Protein AF-A0A81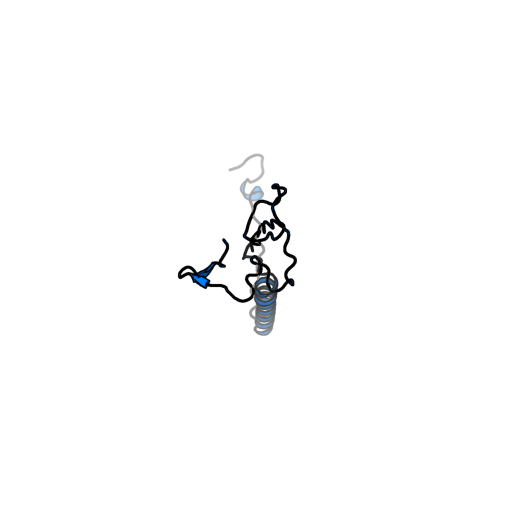3F9Z5-F1 (afdb_monomer)

Foldseek 3Di:
DDDPPDDPCVVPDDDDDDDDDDPDPVVVVVVVVVVVVVVCCCCVPCCPPVVVVPPPPPPPPPDDDDDDFAWDPPDDPVDPVIHGDDDDPCPDQPPPPDAFDADPVRDTDGPPD

Radius of gyration: 37.02 Å; Cα contacts (8 Å, |Δi|>4): 54; chains: 1; bounding box: 65×52×87 Å

Organism: Polarella glacialis (NCBI:txid89957)

Structure (mmCIF, N/CA/C/O backbone):
data_AF-A0A813F9Z5-F1
#
_entry.id   AF-A0A813F9Z5-F1
#
loop_
_atom_site.group_PDB
_atom_site.id
_atom_site.type_symbol
_atom_site.label_atom_id
_atom_site.label_alt_id
_atom_site.label_comp_id
_atom_site.label_asym_id
_atom_site.label_entity_id
_atom_site.label_seq_id
_atom_site.pdbx_PDB_ins_code
_atom_site.Cartn_x
_atom_site.Cartn_y
_atom_site.Cartn_z
_atom_site.occupancy
_atom_site.B_iso_or_equiv
_atom_site.auth_seq_id
_atom_site.auth_comp_id
_atom_site.auth_asym_id
_atom_site.auth_atom_id
_atom_site.pdbx_PDB_model_num
ATOM 1 N N . GLY A 1 1 ? 9.373 28.276 -36.534 1.00 52.41 1 GLY A N 1
ATOM 2 C CA . GLY A 1 1 ? 9.303 29.755 -36.525 1.00 52.41 1 GLY A CA 1
ATOM 3 C C . GLY A 1 1 ? 10.374 30.245 -35.582 1.00 52.41 1 GLY A C 1
ATOM 4 O O . GLY A 1 1 ? 10.398 29.759 -34.465 1.00 52.41 1 GLY A O 1
ATOM 5 N N . TYR A 1 2 ? 11.284 31.111 -36.029 1.00 51.91 2 TYR A N 1
ATOM 6 C CA . TYR A 1 2 ? 12.481 31.467 -35.258 1.00 51.91 2 TYR A CA 1
ATOM 7 C C . TYR A 1 2 ? 12.218 32.637 -34.306 1.00 51.91 2 TYR A C 1
ATOM 9 O O . TYR A 1 2 ? 11.843 33.723 -34.744 1.00 51.91 2 TYR A O 1
ATOM 17 N N . LEU A 1 3 ? 12.453 32.423 -33.013 1.00 58.09 3 LEU A N 1
ATOM 18 C CA . LEU A 1 3 ? 12.570 33.474 -32.006 1.00 58.09 3 LEU A CA 1
ATOM 19 C C . LEU A 1 3 ? 13.984 33.379 -31.424 1.00 58.09 3 LEU A C 1
ATOM 21 O O . LEU A 1 3 ? 14.346 32.356 -30.860 1.00 58.09 3 LEU A O 1
ATOM 25 N N . CYS A 1 4 ? 14.773 34.446 -31.568 1.00 64.06 4 CYS A N 1
ATOM 26 C CA . CYS A 1 4 ? 16.084 34.601 -30.922 1.00 64.06 4 CYS A CA 1
ATOM 27 C C . CYS A 1 4 ? 17.124 33.507 -31.237 1.00 64.06 4 CYS A C 1
ATOM 29 O O . CYS A 1 4 ? 17.716 32.950 -30.318 1.00 64.06 4 CYS A O 1
ATOM 31 N N . GLU A 1 5 ? 17.367 33.228 -32.524 1.00 65.75 5 GLU A N 1
ATOM 32 C CA . GLU A 1 5 ? 18.481 32.377 -33.007 1.00 65.75 5 GLU A CA 1
ATOM 33 C C . GLU A 1 5 ? 18.494 30.925 -32.479 1.00 65.75 5 GLU A C 1
ATOM 35 O O . GLU A 1 5 ? 19.411 30.161 -32.768 1.00 65.75 5 GLU A O 1
ATOM 40 N N . TYR A 1 6 ? 17.443 30.515 -31.766 1.00 67.81 6 TYR A N 1
ATOM 41 C CA . TYR A 1 6 ? 17.226 29.156 -31.290 1.00 67.81 6 TYR A CA 1
ATOM 42 C C . TYR A 1 6 ? 15.904 28.627 -31.842 1.00 67.81 6 TYR A C 1
ATOM 44 O O . TYR A 1 6 ? 14.891 29.333 -31.878 1.00 67.81 6 TYR A O 1
ATOM 52 N N . ASP A 1 7 ? 15.921 27.386 -32.315 1.00 77.50 7 ASP A N 1
ATOM 53 C CA . ASP A 1 7 ? 14.732 26.738 -32.850 1.00 77.50 7 ASP A CA 1
ATOM 54 C C . ASP A 1 7 ? 13.766 26.424 -31.700 1.00 77.50 7 ASP A C 1
ATOM 56 O O . ASP A 1 7 ? 14.124 25.749 -30.734 1.00 77.50 7 ASP A O 1
ATOM 60 N N . VAL A 1 8 ? 12.528 26.919 -31.786 1.00 76.81 8 VAL A N 1
ATOM 61 C CA . VAL A 1 8 ? 11.486 26.626 -30.784 1.00 76.81 8 VAL A CA 1
ATOM 62 C C . VAL A 1 8 ? 11.210 25.123 -30.692 1.00 76.81 8 VAL A C 1
ATOM 64 O O . VAL A 1 8 ? 10.871 24.625 -29.622 1.00 76.81 8 VAL A O 1
ATOM 67 N N . ASP A 1 9 ? 11.419 24.398 -31.789 1.00 74.00 9 ASP A N 1
ATOM 68 C CA . ASP A 1 9 ? 11.291 22.945 -31.858 1.00 74.00 9 ASP A CA 1
ATOM 69 C C . ASP A 1 9 ? 12.358 22.205 -31.025 1.00 74.00 9 ASP A C 1
ATOM 71 O O . ASP A 1 9 ? 12.083 21.113 -30.530 1.00 74.00 9 ASP A O 1
ATOM 75 N N . ASP A 1 10 ? 13.533 22.804 -30.787 1.00 78.94 10 ASP A N 1
ATOM 76 C CA . ASP A 1 10 ? 14.572 22.230 -29.916 1.00 78.94 10 ASP A CA 1
ATOM 77 C C . ASP A 1 10 ? 14.220 22.408 -28.429 1.00 78.94 10 ASP A C 1
ATOM 79 O O . ASP A 1 10 ? 14.339 21.475 -27.634 1.00 78.94 10 ASP A O 1
ATOM 83 N N . LEU A 1 11 ? 13.658 23.566 -28.056 1.00 77.25 11 LEU A N 1
ATOM 84 C CA . LEU A 1 11 ? 13.216 23.830 -26.679 1.00 77.25 11 LEU A CA 1
ATOM 85 C C . LEU A 1 11 ? 12.053 22.920 -26.248 1.00 77.25 11 LEU A C 1
ATOM 87 O O . LEU A 1 11 ? 11.957 22.543 -25.079 1.00 77.25 11 LEU A O 1
ATOM 91 N N . PHE A 1 12 ? 11.167 22.563 -27.180 1.00 80.81 12 PHE A N 1
ATOM 92 C CA . PHE A 1 12 ? 10.040 21.660 -26.928 1.00 80.81 12 PHE A CA 1
ATOM 93 C C . PHE A 1 12 ? 10.351 20.184 -27.235 1.00 80.81 12 PHE A C 1
ATOM 95 O O . PHE A 1 12 ? 9.446 19.345 -27.185 1.00 80.81 12 PHE A O 1
ATOM 102 N N . ALA A 1 13 ? 11.610 19.829 -27.511 1.00 86.00 13 ALA A N 1
ATOM 103 C CA . ALA A 1 13 ? 11.988 18.454 -27.808 1.00 86.00 13 ALA A CA 1
ATOM 104 C C . ALA A 1 13 ? 11.848 17.545 -26.571 1.00 86.00 13 ALA A C 1
ATOM 106 O O . ALA A 1 13 ? 12.585 17.643 -25.587 1.00 86.00 13 ALA A O 1
ATOM 107 N N . TYR A 1 14 ? 10.905 16.600 -26.629 1.00 87.62 14 TYR A N 1
ATOM 108 C CA . TYR A 1 14 ? 10.738 15.576 -25.600 1.00 87.62 14 TYR A CA 1
ATOM 109 C C . TYR A 1 14 ? 11.602 14.347 -25.907 1.00 87.62 14 TYR A C 1
ATOM 111 O O . TYR A 1 14 ? 11.315 13.570 -26.820 1.00 87.62 14 TYR A O 1
ATOM 119 N N . ASN A 1 15 ? 12.643 14.131 -25.102 1.00 85.00 15 ASN A N 1
ATOM 120 C CA . ASN A 1 15 ? 13.466 12.926 -25.179 1.00 85.00 15 ASN A CA 1
ATOM 121 C C . ASN A 1 15 ? 12.747 11.738 -24.524 1.00 85.00 15 ASN A C 1
ATOM 123 O O . ASN A 1 15 ? 12.775 11.564 -23.305 1.00 85.00 15 ASN A O 1
ATOM 127 N N . ALA A 1 16 ? 12.112 10.899 -25.344 1.00 88.81 16 ALA A N 1
ATOM 128 C CA . ALA A 1 16 ? 11.505 9.656 -24.885 1.00 88.81 16 ALA A CA 1
ATOM 129 C C . ALA A 1 16 ? 12.570 8.551 -24.734 1.00 88.81 16 ALA A C 1
ATOM 131 O O . ALA A 1 16 ? 13.365 8.329 -25.654 1.00 88.81 16 ALA A O 1
ATOM 132 N N . PRO A 1 17 ? 12.589 7.805 -23.615 1.00 90.50 17 PRO A N 1
ATOM 133 C CA . PRO A 1 17 ? 13.524 6.704 -23.447 1.00 90.50 17 PRO A CA 1
ATOM 134 C C . PRO A 1 17 ? 13.244 5.610 -24.483 1.00 90.50 17 PRO A C 1
ATOM 136 O O . PRO A 1 17 ? 12.139 5.067 -24.570 1.00 90.50 17 PRO A O 1
ATOM 139 N N . LYS A 1 18 ? 14.267 5.250 -25.263 1.00 89.00 18 LYS A N 1
ATOM 140 C CA . LYS A 1 18 ? 14.187 4.137 -26.212 1.00 89.00 18 LYS A CA 1
ATOM 141 C C . LYS A 1 18 ? 14.109 2.821 -25.438 1.00 89.00 18 LYS A C 1
ATOM 143 O O . LYS A 1 18 ? 15.092 2.382 -24.847 1.00 89.00 18 LYS A O 1
ATOM 148 N N . THR A 1 19 ? 12.944 2.179 -25.450 1.00 90.19 19 THR A N 1
ATOM 149 C CA . THR A 1 19 ? 12.755 0.869 -24.815 1.00 90.19 19 THR A CA 1
ATOM 150 C C . THR A 1 19 ? 13.186 -0.253 -25.759 1.00 90.19 19 THR A C 1
ATOM 152 O O . THR A 1 19 ? 12.864 -0.252 -26.948 1.00 90.19 19 THR A O 1
ATOM 155 N N . ILE A 1 20 ? 13.940 -1.220 -25.236 1.00 88.81 20 ILE A N 1
ATOM 156 C CA . ILE A 1 20 ? 14.425 -2.384 -25.988 1.00 88.81 20 ILE A CA 1
ATOM 157 C C . ILE A 1 20 ? 13.628 -3.608 -25.540 1.00 88.81 20 ILE A C 1
ATOM 159 O O . ILE A 1 20 ? 13.576 -3.918 -24.351 1.00 88.81 20 ILE A O 1
ATOM 163 N N . ARG A 1 21 ? 12.988 -4.312 -26.481 1.00 85.75 21 ARG A N 1
ATOM 164 C CA . ARG A 1 21 ? 12.254 -5.549 -26.178 1.00 85.75 21 ARG A CA 1
ATOM 165 C C . ARG A 1 21 ? 13.207 -6.736 -26.241 1.00 85.75 21 ARG A C 1
ATOM 167 O O . ARG A 1 21 ? 13.619 -7.136 -27.324 1.00 85.75 21 ARG A O 1
ATOM 174 N N . ILE A 1 22 ? 13.519 -7.310 -25.086 1.00 87.19 22 ILE A N 1
ATOM 175 C CA . ILE A 1 22 ? 14.327 -8.529 -24.979 1.00 87.19 22 ILE A CA 1
ATOM 176 C C . ILE A 1 22 ? 13.376 -9.730 -25.010 1.00 87.19 22 ILE A C 1
ATOM 178 O O . ILE A 1 22 ? 12.460 -9.825 -24.190 1.00 87.19 22 ILE A O 1
ATOM 182 N N . ARG A 1 23 ? 13.548 -10.628 -25.988 1.00 85.81 23 ARG A N 1
ATOM 183 C CA . ARG A 1 23 ? 12.697 -11.813 -26.171 1.00 85.81 23 ARG A CA 1
ATOM 184 C C . ARG A 1 23 ? 13.325 -13.027 -25.490 1.00 85.81 23 ARG A C 1
ATOM 186 O O . ARG A 1 23 ? 13.851 -13.907 -26.158 1.00 85.81 23 ARG A O 1
ATOM 193 N N . ASP A 1 24 ? 13.206 -13.071 -24.167 1.00 91.88 24 ASP A N 1
ATOM 194 C CA . ASP A 1 24 ? 13.696 -14.174 -23.336 1.00 91.88 24 ASP A CA 1
ATOM 195 C C . ASP A 1 24 ? 12.591 -14.756 -22.452 1.00 91.88 24 ASP A C 1
ATOM 197 O O . ASP A 1 24 ? 11.972 -14.054 -21.648 1.00 91.88 24 ASP A O 1
ATOM 201 N N . ALA A 1 25 ? 12.366 -16.068 -22.562 1.00 89.62 25 ALA A N 1
ATOM 202 C CA . ALA A 1 25 ? 11.312 -16.761 -21.818 1.00 89.62 25 ALA A CA 1
ATOM 203 C C . ALA A 1 25 ? 11.564 -16.765 -20.299 1.00 89.62 25 ALA A C 1
ATOM 205 O O . ALA A 1 25 ? 10.632 -16.609 -19.514 1.00 89.62 25 ALA A O 1
ATOM 206 N N . ARG A 1 26 ? 12.829 -16.896 -19.875 1.00 93.25 26 ARG A N 1
ATOM 207 C CA . ARG A 1 26 ? 13.211 -16.909 -18.451 1.00 93.25 26 ARG A CA 1
ATOM 208 C C . ARG A 1 26 ? 13.001 -15.545 -17.793 1.00 93.25 26 ARG A C 1
ATOM 210 O O . ARG A 1 26 ? 12.471 -15.477 -16.688 1.00 93.25 26 ARG A O 1
ATOM 217 N N . LEU A 1 27 ? 13.382 -14.473 -18.492 1.00 91.94 27 LEU A N 1
ATOM 218 C CA . LEU A 1 27 ? 13.237 -13.103 -18.001 1.00 91.94 27 LEU A CA 1
ATOM 219 C C . LEU A 1 27 ? 11.757 -12.712 -17.898 1.00 91.94 27 LEU A C 1
ATOM 221 O O . LEU A 1 27 ? 11.331 -12.155 -16.889 1.00 91.94 27 LEU A O 1
ATOM 225 N N . GLY A 1 28 ? 10.962 -13.075 -18.911 1.00 92.00 28 GLY A N 1
ATOM 226 C CA . GLY A 1 28 ? 9.515 -12.871 -18.899 1.00 92.00 28 GLY A CA 1
ATOM 227 C C . GLY A 1 28 ? 8.831 -13.627 -17.761 1.00 92.00 28 GLY A C 1
ATOM 228 O O . GLY A 1 28 ? 8.038 -13.037 -17.033 1.00 92.00 28 GLY A O 1
ATOM 229 N N . LEU A 1 29 ? 9.170 -14.905 -17.556 1.00 95.00 29 LEU A N 1
ATOM 230 C CA . LEU A 1 29 ? 8.585 -15.712 -16.483 1.00 95.00 29 LEU A CA 1
ATOM 231 C C . LEU A 1 29 ? 8.884 -15.126 -15.100 1.00 95.00 29 LEU A C 1
ATOM 233 O O . LEU A 1 29 ? 7.972 -15.023 -14.286 1.00 95.00 29 LEU A O 1
ATOM 237 N N . LEU A 1 30 ? 10.121 -14.690 -14.848 1.00 95.06 30 LEU A N 1
ATOM 238 C CA . LEU A 1 30 ? 10.492 -14.069 -13.574 1.00 95.06 30 LEU A CA 1
ATOM 239 C C . LEU A 1 30 ? 9.749 -12.745 -13.351 1.00 95.06 30 LEU A C 1
ATOM 241 O O . LEU A 1 30 ? 9.246 -12.507 -12.254 1.00 95.06 30 LEU A O 1
ATOM 245 N N . TYR A 1 31 ? 9.621 -11.915 -14.392 1.00 94.12 31 TYR A N 1
ATOM 246 C CA . TYR A 1 31 ? 8.855 -10.670 -14.330 1.00 94.12 31 TYR A CA 1
ATOM 247 C C . TYR A 1 31 ? 7.379 -10.926 -14.002 1.00 94.12 31 TYR A C 1
ATOM 249 O O . TYR A 1 31 ? 6.858 -10.366 -13.038 1.00 94.12 31 TYR A O 1
ATOM 257 N N . TYR A 1 32 ? 6.713 -11.810 -14.750 1.00 95.00 32 TYR A N 1
ATOM 258 C CA . TYR A 1 32 ? 5.309 -12.137 -14.502 1.00 95.00 32 TYR A CA 1
ATOM 259 C C . TYR A 1 32 ? 5.100 -12.788 -13.135 1.00 95.00 32 TYR A C 1
ATOM 261 O O . TYR A 1 32 ? 4.127 -12.464 -12.459 1.00 95.00 32 TYR A O 1
ATOM 269 N N . PHE A 1 33 ? 6.019 -13.650 -12.694 1.00 96.88 33 PHE A N 1
ATOM 270 C CA . PHE A 1 33 ? 5.970 -14.261 -11.369 1.00 96.88 33 PHE A CA 1
ATOM 271 C C . PHE A 1 33 ? 6.059 -13.215 -10.252 1.00 96.88 33 PHE A C 1
ATOM 273 O O . PHE A 1 33 ? 5.240 -13.227 -9.335 1.00 96.88 33 PHE A O 1
ATOM 280 N N . LEU A 1 34 ? 7.001 -12.271 -10.345 1.00 95.75 34 LEU A N 1
ATOM 281 C CA . LEU A 1 34 ? 7.153 -11.204 -9.356 1.00 95.75 34 LEU A CA 1
ATOM 282 C C . LEU A 1 34 ? 5.926 -10.281 -9.328 1.00 95.75 34 LEU A C 1
ATOM 284 O O . LEU A 1 34 ? 5.416 -9.966 -8.253 1.00 95.75 34 LEU A O 1
ATOM 288 N N . VAL A 1 35 ? 5.421 -9.885 -10.501 1.00 95.81 35 VAL A N 1
ATOM 289 C CA . VAL A 1 35 ? 4.202 -9.068 -10.622 1.00 95.81 35 VAL A CA 1
ATOM 290 C C . VAL A 1 35 ? 3.004 -9.791 -10.008 1.00 95.81 35 VAL A C 1
ATOM 292 O O . VAL A 1 35 ? 2.261 -9.194 -9.230 1.00 95.81 35 VAL A O 1
ATOM 295 N N . PHE A 1 36 ? 2.838 -11.082 -10.302 1.00 96.88 36 PHE A N 1
ATOM 296 C CA . PHE A 1 36 ? 1.768 -11.904 -9.742 1.00 96.88 36 PHE A CA 1
ATOM 297 C C . PHE A 1 36 ? 1.862 -12.013 -8.215 1.00 96.88 36 PHE A C 1
ATOM 299 O O . PHE A 1 36 ? 0.850 -11.896 -7.521 1.00 96.88 36 PHE A O 1
ATOM 306 N N . LEU A 1 37 ? 3.071 -12.189 -7.677 1.00 96.12 37 LEU A N 1
ATOM 307 C CA . LEU A 1 37 ? 3.308 -12.301 -6.240 1.00 96.12 37 LEU A CA 1
ATOM 308 C C . LEU A 1 37 ? 2.959 -10.995 -5.515 1.00 96.12 37 LEU A C 1
ATOM 310 O O . LEU A 1 37 ? 2.252 -11.026 -4.508 1.00 96.12 37 LEU A O 1
ATOM 314 N N . ILE A 1 38 ? 3.372 -9.845 -6.057 1.00 95.44 38 ILE A N 1
ATOM 315 C CA . ILE A 1 38 ? 3.030 -8.526 -5.502 1.00 95.44 38 ILE A CA 1
ATOM 316 C C . ILE A 1 38 ? 1.519 -8.275 -5.584 1.00 95.44 38 ILE A C 1
ATOM 318 O O . ILE A 1 38 ? 0.918 -7.846 -4.600 1.00 95.44 38 ILE A O 1
ATOM 322 N N . ALA A 1 39 ? 0.886 -8.575 -6.722 1.00 94.19 39 ALA A N 1
ATOM 323 C CA . ALA A 1 39 ? -0.558 -8.421 -6.888 1.00 94.19 39 ALA A CA 1
ATOM 324 C C . ALA A 1 39 ? -1.332 -9.273 -5.872 1.00 94.19 39 ALA A C 1
ATOM 326 O O . ALA A 1 39 ? -2.223 -8.771 -5.187 1.00 94.19 39 ALA A O 1
ATOM 327 N N . THR A 1 40 ? -0.939 -10.538 -5.710 1.00 94.38 40 THR A N 1
ATOM 328 C CA . THR A 1 40 ? -1.543 -11.453 -4.733 1.00 94.38 40 THR A CA 1
ATOM 329 C C . THR A 1 40 ? -1.329 -10.956 -3.308 1.00 94.38 40 THR A C 1
ATOM 331 O O . THR A 1 40 ? -2.270 -10.959 -2.520 1.00 94.38 40 THR A O 1
ATOM 334 N N . TYR A 1 41 ? -0.130 -10.474 -2.972 1.00 89.75 41 TYR A N 1
ATOM 335 C CA . TYR A 1 41 ? 0.144 -9.897 -1.659 1.00 89.75 41 TYR A CA 1
ATOM 336 C C . TYR A 1 41 ? -0.783 -8.715 -1.366 1.00 89.75 41 TYR A C 1
ATOM 338 O O . TYR A 1 41 ? -1.416 -8.687 -0.318 1.00 89.75 41 TYR A O 1
ATOM 346 N N . ILE A 1 42 ? -0.937 -7.773 -2.298 1.00 90.12 42 ILE A N 1
ATOM 347 C CA . ILE A 1 42 ? -1.807 -6.607 -2.099 1.00 90.12 42 ILE A CA 1
ATOM 348 C C . ILE A 1 42 ? -3.272 -7.041 -1.950 1.00 90.12 42 ILE A C 1
ATOM 350 O O . ILE A 1 42 ? -3.947 -6.600 -1.024 1.00 90.12 42 ILE A O 1
ATOM 354 N N . VAL A 1 43 ? -3.768 -7.937 -2.804 1.00 89.12 43 VAL A N 1
ATOM 355 C CA . VAL A 1 43 ? -5.166 -8.401 -2.745 1.00 89.12 43 VAL A CA 1
ATOM 356 C C . VAL A 1 43 ? -5.444 -9.204 -1.469 1.00 89.12 43 VAL A C 1
ATOM 358 O O . VAL A 1 43 ? -6.465 -9.008 -0.819 1.00 89.12 43 VAL A O 1
ATOM 361 N N . VAL A 1 44 ? -4.544 -10.092 -1.058 1.00 87.69 44 VAL A N 1
ATOM 362 C CA . VAL A 1 44 ? -4.771 -10.932 0.125 1.00 87.69 44 VAL A CA 1
ATOM 363 C C . VAL A 1 44 ? -4.519 -10.148 1.411 1.00 87.69 44 VAL A C 1
ATOM 365 O O . VAL A 1 44 ? -5.351 -10.177 2.312 1.00 87.69 44 VAL A O 1
ATOM 368 N N . PHE A 1 45 ? -3.404 -9.422 1.526 1.00 82.00 45 PHE A N 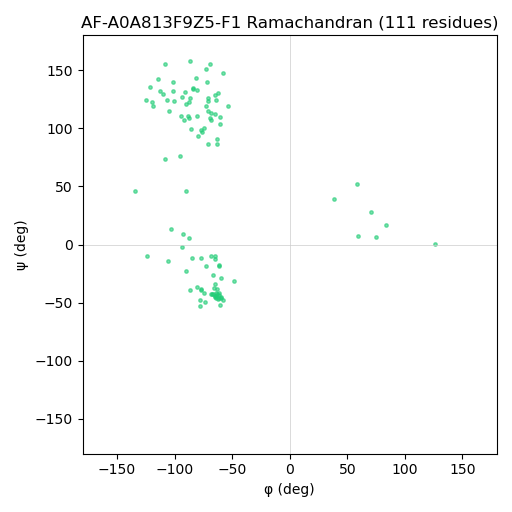1
ATOM 369 C CA . PHE A 1 45 ? -3.095 -8.675 2.746 1.00 82.00 45 PHE A CA 1
ATOM 370 C C . PHE A 1 45 ? -3.881 -7.369 2.848 1.00 82.00 45 PHE A C 1
ATOM 372 O O . PHE A 1 45 ? -4.533 -7.154 3.865 1.00 82.00 45 PHE A O 1
ATOM 379 N N . GLN A 1 46 ? -3.858 -6.489 1.843 1.00 76.31 46 GLN A N 1
ATOM 380 C CA . GLN A 1 46 ? -4.500 -5.178 2.001 1.00 76.31 46 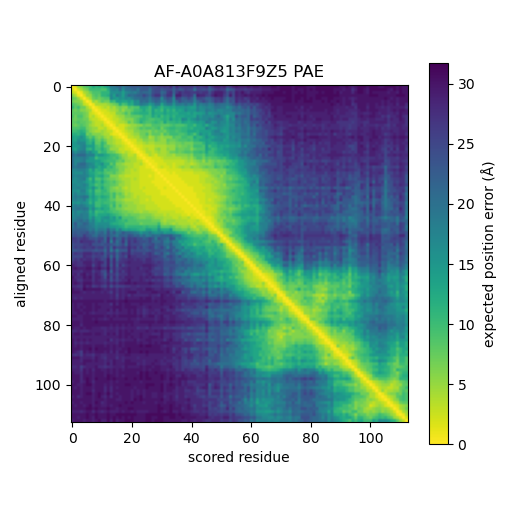GLN A CA 1
ATOM 381 C C . GLN A 1 46 ? -6.025 -5.253 1.940 1.00 76.31 46 GLN A C 1
ATOM 383 O O . GLN A 1 46 ? -6.696 -4.611 2.747 1.00 76.31 46 GLN A O 1
ATOM 388 N N . LEU A 1 47 ? -6.593 -6.043 1.025 1.00 77.44 47 LEU A N 1
ATOM 389 C CA . LEU A 1 47 ? -8.050 -6.1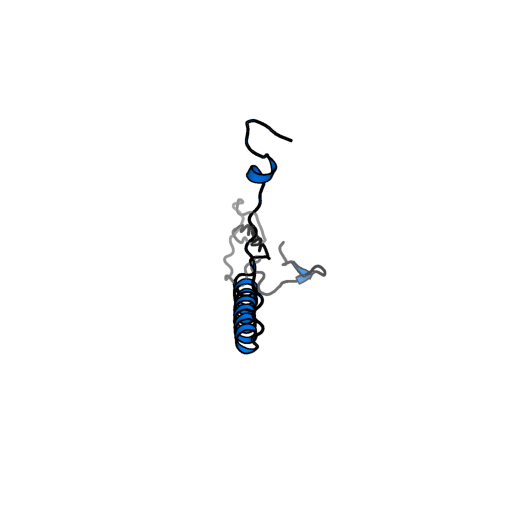16 0.908 1.00 77.44 47 LEU A CA 1
ATOM 390 C C . LEU A 1 47 ? -8.672 -6.918 2.059 1.00 77.44 47 LEU A C 1
ATOM 392 O O . LEU A 1 47 ? -9.577 -6.406 2.712 1.00 77.44 47 LEU A O 1
ATOM 396 N N . LEU A 1 48 ? -8.181 -8.126 2.364 1.00 74.31 48 LEU A N 1
ATOM 397 C CA . LEU A 1 48 ? -8.833 -8.966 3.382 1.00 74.31 48 LEU A CA 1
ATOM 398 C C . LEU A 1 48 ? -8.540 -8.524 4.820 1.00 74.31 48 LEU A C 1
ATOM 400 O O . LEU A 1 48 ? -9.430 -8.608 5.662 1.00 74.31 48 LEU A O 1
ATOM 404 N N . ARG A 1 49 ? -7.314 -8.077 5.141 1.00 68.25 49 ARG A N 1
ATOM 405 C CA . ARG A 1 49 ? -6.979 -7.671 6.522 1.00 68.25 49 ARG A CA 1
ATOM 406 C C . ARG A 1 49 ? -7.330 -6.221 6.813 1.00 68.25 49 ARG A C 1
ATOM 408 O O . ARG A 1 49 ? -7.736 -5.930 7.932 1.00 68.25 49 ARG A O 1
ATOM 415 N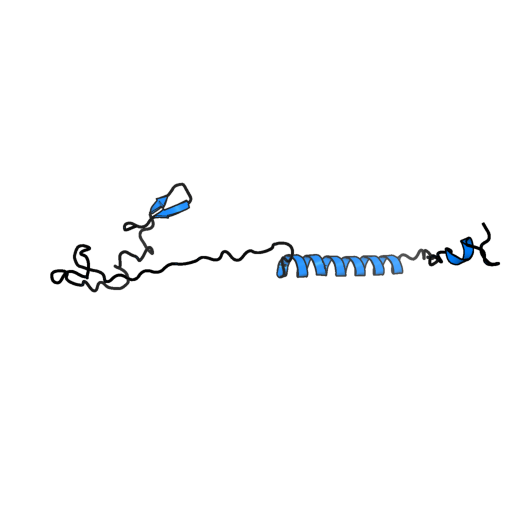 N . GLN A 1 50 ? -7.118 -5.317 5.856 1.00 64.44 50 GLN A N 1
ATOM 416 C CA . GLN A 1 50 ? -7.240 -3.878 6.106 1.00 64.44 50 GLN A CA 1
ATOM 417 C C . GLN A 1 50 ? -8.499 -3.254 5.513 1.00 64.44 50 GLN A C 1
ATOM 419 O O . GLN A 1 50 ? -8.849 -2.160 5.939 1.00 64.44 50 GLN A O 1
ATOM 424 N N . ASN A 1 51 ? -9.202 -3.948 4.607 1.00 61.78 51 ASN A N 1
ATOM 425 C CA . ASN A 1 51 ? -10.499 -3.561 4.046 1.00 61.78 51 ASN A CA 1
ATOM 426 C C . ASN A 1 51 ? -10.618 -2.041 3.788 1.00 61.78 51 ASN A C 1
ATOM 428 O O . ASN A 1 51 ? -11.659 -1.435 4.032 1.00 61.78 51 ASN A O 1
ATOM 432 N N . SER A 1 52 ? -9.529 -1.418 3.306 1.00 55.62 52 SER A N 1
ATOM 433 C CA . SER A 1 52 ? -9.346 0.045 3.269 1.00 55.62 52 SER A CA 1
ATOM 434 C C . SER A 1 52 ? -10.330 0.767 2.343 1.00 55.62 52 SER A C 1
ATOM 436 O O . SER A 1 52 ? -10.399 1.994 2.352 1.00 55.62 52 SER A O 1
ATOM 438 N N . TYR A 1 53 ? -11.089 0.019 1.535 1.00 54.22 53 TYR A N 1
ATOM 439 C CA . TYR A 1 53 ? -12.140 0.550 0.669 1.00 54.22 53 TYR A CA 1
ATOM 440 C C . TYR A 1 53 ? -13.518 0.600 1.352 1.00 54.22 53 TYR A C 1
ATOM 442 O O . TYR A 1 53 ? -14.366 1.409 0.977 1.00 54.22 53 TYR A O 1
ATOM 450 N N . LEU A 1 54 ? -13.747 -0.208 2.393 1.00 57.19 54 LEU A N 1
ATOM 451 C CA . LEU A 1 54 ? -14.931 -0.089 3.235 1.00 57.19 54 LEU A CA 1
ATOM 452 C C . LEU A 1 54 ? -14.621 0.954 4.310 1.00 57.1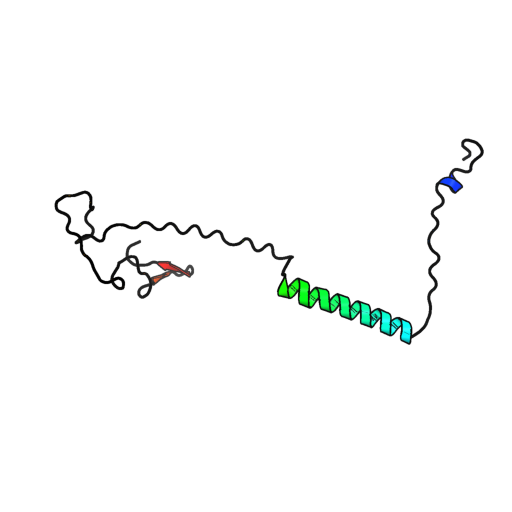9 54 LEU A C 1
ATOM 454 O O . LEU A 1 54 ? -13.977 0.661 5.317 1.00 57.19 54 LEU A O 1
ATOM 458 N N . LYS A 1 55 ? -15.090 2.194 4.128 1.00 59.09 55 LYS A N 1
ATOM 459 C CA . LYS A 1 55 ? -15.192 3.129 5.254 1.00 59.09 55 LYS A CA 1
ATOM 460 C C . LYS A 1 55 ? -16.184 2.544 6.258 1.00 59.09 55 LYS A C 1
ATOM 462 O O . LYS A 1 55 ? -17.373 2.846 6.199 1.00 59.09 55 LYS A O 1
ATOM 467 N N . PHE A 1 56 ? -15.704 1.697 7.166 1.00 59.25 56 PHE A N 1
ATOM 468 C CA . PHE A 1 56 ? -16.460 1.253 8.326 1.00 59.25 56 PHE A CA 1
ATOM 469 C C . PHE A 1 56 ? -16.738 2.489 9.177 1.00 59.25 56 PHE A C 1
ATOM 471 O O . PHE A 1 56 ? -15.943 2.884 10.028 1.00 59.25 56 PHE A O 1
ATOM 478 N N . ARG A 1 57 ? -17.876 3.142 8.924 1.00 63.38 57 ARG A N 1
ATOM 479 C CA . ARG A 1 57 ? -18.496 3.998 9.927 1.00 63.38 57 ARG A CA 1
ATOM 480 C C . ARG A 1 57 ? -18.799 3.074 11.095 1.00 63.38 57 ARG A C 1
ATOM 482 O O . ARG A 1 57 ? -19.730 2.278 11.022 1.00 63.38 57 ARG A O 1
ATOM 489 N N . GLN A 1 58 ? -17.984 3.149 12.142 1.00 62.38 58 GLN A N 1
ATOM 490 C CA . GLN A 1 58 ? -18.353 2.572 13.424 1.00 62.38 58 GLN A CA 1
ATOM 491 C C . GLN A 1 58 ? -19.717 3.162 13.780 1.00 62.38 58 GLN A C 1
ATOM 493 O O . GLN A 1 58 ? -19.876 4.385 13.815 1.00 62.38 58 GLN A O 1
ATOM 498 N N . ALA A 1 59 ? -20.723 2.302 13.933 1.00 62.03 59 ALA A N 1
ATOM 499 C CA . ALA A 1 59 ? -22.027 2.734 14.394 1.00 62.03 59 ALA A CA 1
ATOM 500 C C . ALA A 1 59 ? -21.825 3.331 15.791 1.00 62.03 59 ALA A C 1
ATOM 502 O O . ALA A 1 59 ? -21.493 2.616 16.734 1.00 62.03 59 ALA A O 1
ATOM 503 N N . ALA A 1 60 ? -21.959 4.651 15.910 1.00 61.88 60 ALA A N 1
ATOM 504 C CA . ALA A 1 60 ? -21.963 5.318 17.199 1.00 61.88 60 ALA A CA 1
ATOM 505 C C . ALA A 1 60 ? -23.286 4.967 17.887 1.00 61.88 60 ALA A C 1
ATOM 507 O O . ALA A 1 60 ? -24.290 5.655 17.724 1.00 61.88 60 ALA A O 1
ATOM 508 N N . ALA A 1 61 ? -23.308 3.840 18.595 1.00 64.06 61 ALA A N 1
ATOM 509 C CA . ALA A 1 61 ? -24.431 3.470 19.435 1.00 64.06 61 ALA A CA 1
ATOM 510 C C . ALA A 1 61 ? -24.392 4.350 20.690 1.00 64.06 61 ALA A C 1
ATOM 512 O O . ALA A 1 61 ? -23.606 4.118 21.607 1.00 64.06 61 ALA A O 1
ATOM 513 N N . THR A 1 62 ? -25.215 5.396 20.727 1.00 73.19 62 THR A N 1
ATOM 514 C CA . THR A 1 62 ? -25.427 6.176 21.949 1.00 73.19 62 THR A CA 1
ATOM 515 C C . THR A 1 62 ? -26.401 5.411 22.838 1.00 73.19 62 THR A C 1
ATOM 517 O O . THR A 1 62 ? -27.615 5.524 22.690 1.00 73.19 62 THR A O 1
ATOM 520 N N . VAL A 1 63 ? -25.875 4.593 23.750 1.00 71.88 63 VAL A N 1
ATOM 521 C CA . VAL A 1 63 ? -26.702 3.896 24.742 1.00 71.88 63 VAL A CA 1
ATOM 522 C C . VAL A 1 63 ? -27.012 4.874 25.873 1.00 71.88 63 VAL A C 1
ATOM 524 O O . VAL A 1 63 ? -26.123 5.265 26.629 1.00 71.88 63 VAL A O 1
ATOM 527 N N . ARG A 1 64 ? -28.274 5.299 25.984 1.00 69.12 64 ARG A N 1
ATOM 528 C CA . ARG A 1 64 ? -28.743 6.130 27.098 1.00 69.12 64 ARG A CA 1
ATOM 529 C C . ARG A 1 64 ? -29.285 5.224 28.199 1.00 69.12 64 ARG A C 1
ATOM 531 O O . ARG A 1 64 ? -30.362 4.658 28.055 1.00 69.12 64 ARG A O 1
ATOM 538 N N . LEU A 1 65 ? -28.536 5.106 29.290 1.00 72.88 65 LEU A N 1
ATOM 539 C CA . LEU A 1 65 ? -28.963 4.390 30.491 1.00 72.88 65 LEU A CA 1
ATOM 540 C C . LEU A 1 65 ? -29.606 5.386 31.460 1.00 72.88 65 LEU A C 1
ATOM 542 O O . LEU A 1 65 ? -29.013 6.414 31.783 1.00 72.88 65 LEU A O 1
ATOM 546 N N . THR A 1 66 ? -30.822 5.092 31.908 1.00 72.94 66 THR A 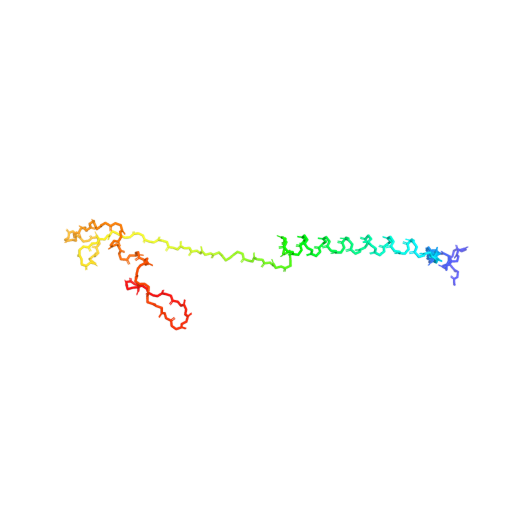N 1
ATOM 547 C CA . THR A 1 66 ? -31.509 5.821 32.981 1.00 72.94 66 THR A CA 1
ATOM 548 C C . THR A 1 66 ? -31.776 4.816 34.097 1.00 72.94 66 THR A C 1
ATOM 550 O O . THR A 1 66 ? -32.330 3.747 33.849 1.00 72.94 66 THR A O 1
ATOM 553 N N . LEU A 1 67 ? -31.281 5.115 35.300 1.00 66.31 67 LEU A N 1
ATOM 554 C CA . LEU A 1 67 ? -31.474 4.285 36.484 1.00 66.31 67 LEU A CA 1
ATOM 555 C C . LEU A 1 67 ? -32.514 4.968 37.363 1.00 66.31 67 LEU A C 1
ATOM 557 O O . LEU A 1 67 ? -32.262 6.048 37.896 1.00 66.31 67 LEU A O 1
ATOM 561 N N . GLN A 1 68 ? -33.660 4.317 37.521 1.00 70.19 68 GLN A N 1
ATOM 562 C CA . GLN A 1 68 ? -34.688 4.713 38.473 1.00 70.19 68 GLN A CA 1
ATOM 563 C C . GLN A 1 68 ? -34.824 3.635 39.547 1.00 70.19 68 GLN A C 1
ATOM 565 O O . GLN A 1 68 ? -34.687 2.442 39.269 1.00 70.19 68 GLN A O 1
ATOM 570 N N . GLN A 1 69 ? -35.050 4.069 40.786 1.00 70.19 69 GLN A N 1
ATOM 571 C CA . GLN A 1 69 ? -35.243 3.180 41.928 1.00 70.19 69 GLN A CA 1
ATOM 572 C C . GLN A 1 69 ? -36.504 2.323 41.700 1.00 70.19 69 GLN A C 1
ATOM 574 O O . GLN A 1 69 ? -37.547 2.877 41.347 1.00 70.19 69 GLN A O 1
ATOM 579 N N . PRO A 1 70 ? -36.436 0.991 41.865 1.00 66.62 70 PRO A N 1
ATOM 580 C CA . PRO A 1 70 ? -37.609 0.129 41.774 1.00 66.62 70 PRO A CA 1
ATOM 581 C C . PRO A 1 70 ? -38.535 0.336 42.981 1.00 66.62 70 PRO A C 1
ATOM 583 O O . PRO A 1 70 ? -38.185 0.020 44.117 1.00 66.62 70 PRO A O 1
ATOM 586 N N . THR A 1 71 ? -39.740 0.843 42.729 1.00 75.31 71 THR A N 1
ATOM 587 C CA . THR A 1 71 ? -40.742 1.132 43.759 1.00 75.31 71 THR A CA 1
ATOM 588 C C . THR A 1 71 ? -41.915 0.153 43.717 1.00 75.31 71 THR A C 1
ATOM 590 O O . THR A 1 71 ? -42.238 -0.455 42.690 1.00 75.31 71 THR A O 1
ATOM 593 N N . ARG A 1 72 ? -42.594 -0.020 44.853 1.00 66.19 72 ARG A N 1
ATOM 594 C CA . ARG A 1 72 ? -43.751 -0.908 44.984 1.00 66.19 72 ARG A CA 1
ATOM 595 C C . ARG A 1 72 ? -44.941 -0.368 44.198 1.00 66.19 72 ARG A C 1
ATOM 597 O O . ARG A 1 72 ? -45.588 0.584 44.615 1.00 66.19 72 ARG A O 1
ATOM 604 N N . GLY A 1 73 ? -45.242 -1.019 43.075 1.00 69.75 73 GLY A N 1
ATOM 605 C CA . GLY A 1 73 ? -46.366 -0.661 42.207 1.00 69.75 73 GLY A CA 1
ATOM 606 C C . GLY A 1 73 ? -46.071 0.457 41.203 1.00 69.75 73 GLY A C 1
ATOM 607 O O . GLY A 1 73 ? -47.018 1.017 40.663 1.00 69.75 73 GLY A O 1
ATOM 608 N N . GLY A 1 74 ? -44.795 0.782 40.950 1.00 68.31 74 GLY A N 1
ATOM 609 C CA . GLY A 1 74 ? -44.413 1.796 39.957 1.00 68.31 74 GLY A CA 1
ATOM 610 C C . GLY A 1 74 ? -44.758 3.230 40.370 1.00 68.31 74 GLY A C 1
ATOM 611 O O . GLY A 1 74 ? -45.010 4.070 39.512 1.00 68.31 74 GLY A O 1
ATOM 612 N N . CYS A 1 75 ? -44.811 3.506 41.675 1.00 68.94 75 CYS A N 1
ATOM 613 C CA . CYS A 1 75 ? -45.033 4.853 42.190 1.00 68.94 75 CYS A CA 1
ATOM 614 C C . CYS A 1 75 ? -43.800 5.751 42.002 1.00 68.94 75 CYS A C 1
ATOM 616 O O . CYS A 1 75 ? -42.662 5.276 42.017 1.00 68.94 75 CYS A O 1
ATOM 618 N N . ASP A 1 76 ? -44.023 7.059 41.857 1.00 72.81 76 ASP A N 1
ATOM 619 C CA . ASP A 1 76 ? -42.935 8.034 41.779 1.00 72.81 76 ASP A CA 1
ATOM 620 C C . ASP A 1 76 ? -42.152 8.102 43.104 1.00 72.81 76 ASP A C 1
ATOM 622 O O . ASP A 1 76 ? -42.760 8.337 44.157 1.00 72.81 76 ASP A O 1
ATOM 626 N N . PRO A 1 77 ? -40.810 7.979 43.072 1.00 65.19 77 PRO A N 1
ATOM 627 C CA . PRO A 1 77 ? -39.967 7.956 44.270 1.00 65.19 77 PRO A CA 1
ATOM 628 C C . PRO A 1 77 ? -39.913 9.303 45.010 1.00 65.19 77 PRO A C 1
ATOM 630 O O . PRO A 1 77 ? -39.406 9.389 46.123 1.00 65.19 77 PRO A O 1
ATOM 633 N N . THR A 1 78 ? -40.446 10.377 44.419 1.00 71.88 78 THR A N 1
ATOM 634 C CA . THR A 1 78 ? -40.542 11.701 45.056 1.00 71.88 78 THR A CA 1
ATOM 635 C C . THR A 1 78 ? -41.681 11.781 46.086 1.00 71.88 78 THR A C 1
ATOM 637 O O . THR A 1 78 ? -41.738 12.731 46.864 1.00 71.88 78 THR A O 1
ATOM 640 N N . ASN A 1 79 ? -42.582 10.792 46.131 1.00 74.06 79 ASN A N 1
ATOM 641 C CA . ASN A 1 79 ? -43.676 10.739 47.101 1.00 74.06 79 ASN A CA 1
ATOM 642 C C . ASN A 1 79 ? -43.280 9.972 48.371 1.00 74.06 79 ASN A C 1
ATOM 644 O O . ASN A 1 79 ? -42.850 8.824 48.311 1.00 74.06 79 ASN A O 1
ATOM 648 N N . SER A 1 80 ? -43.543 10.558 49.543 1.00 69.25 80 SER A N 1
ATOM 649 C CA . SER A 1 80 ? -43.212 9.985 50.862 1.00 69.25 80 SER A CA 1
ATOM 650 C C . SER A 1 80 ? -43.952 8.686 51.221 1.00 69.25 80 SER A C 1
ATOM 652 O O . SER A 1 80 ? -43.579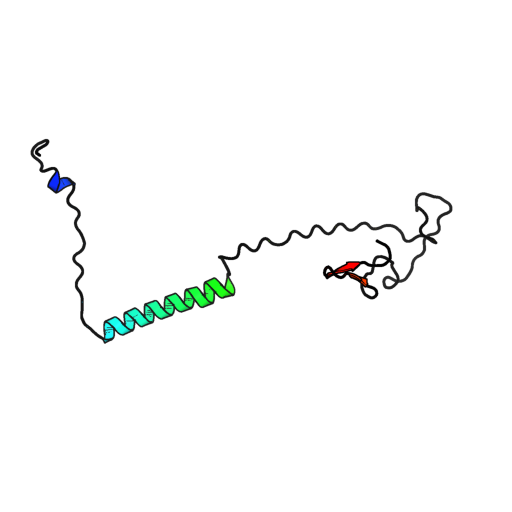 8.017 52.181 1.00 69.25 80 SER A O 1
ATOM 654 N N . SER A 1 81 ? -44.994 8.318 50.470 1.00 71.38 81 SER A N 1
ATOM 655 C CA . SER A 1 81 ? -45.753 7.071 50.659 1.00 71.38 81 SER A CA 1
ATOM 656 C C . SER A 1 81 ? -45.245 5.908 49.793 1.00 71.38 81 SER A C 1
ATOM 658 O O . SER A 1 81 ? -45.806 4.810 49.852 1.00 71.38 81 SER A O 1
ATOM 660 N N . CYS A 1 82 ? -44.237 6.144 48.954 1.00 68.75 82 CYS A N 1
ATOM 661 C CA . CYS A 1 82 ? -43.716 5.163 48.014 1.00 68.75 82 CYS A CA 1
ATOM 662 C C . CYS A 1 82 ? -42.641 4.302 48.703 1.00 68.75 82 CYS A C 1
ATOM 664 O O . CYS A 1 82 ? -41.724 4.827 49.328 1.00 68.75 82 CYS A O 1
ATOM 666 N N . GLN A 1 83 ? -42.794 2.975 48.655 1.00 71.38 83 GLN A N 1
ATOM 667 C CA . GLN A 1 83 ? -41.863 2.029 49.282 1.00 71.38 83 GLN A CA 1
ATOM 668 C C . GLN A 1 83 ? -40.929 1.437 48.231 1.00 71.38 83 GLN A C 1
ATOM 670 O O . GLN A 1 83 ? -41.398 0.943 47.203 1.00 71.38 83 GLN A O 1
ATOM 675 N N . ASP A 1 84 ? -39.632 1.428 48.518 1.00 70.94 84 ASP A N 1
ATOM 676 C CA . ASP A 1 84 ? -38.632 0.788 47.666 1.00 70.94 84 ASP A CA 1
ATOM 677 C C . ASP A 1 84 ? -38.733 -0.740 47.758 1.00 70.94 84 ASP A C 1
ATOM 679 O O . ASP A 1 84 ? -38.926 -1.311 48.837 1.00 70.94 84 ASP A O 1
ATOM 683 N N . ILE A 1 85 ? -38.575 -1.421 46.625 1.00 71.94 85 ILE A N 1
ATOM 684 C CA . ILE A 1 85 ? -38.412 -2.875 46.569 1.00 71.94 85 ILE A CA 1
ATOM 685 C C . ILE A 1 85 ? -36.996 -3.157 46.086 1.00 71.94 85 ILE A C 1
ATOM 687 O O . ILE A 1 85 ? -36.586 -2.637 45.060 1.00 71.94 85 ILE A O 1
ATOM 691 N N . TYR A 1 86 ? -36.274 -4.051 46.758 1.00 72.81 86 TYR A N 1
ATOM 692 C CA . TYR A 1 86 ? -34.942 -4.496 46.337 1.00 72.81 86 TYR A CA 1
ATOM 693 C C . TYR A 1 86 ? -34.992 -5.943 45.815 1.00 72.81 86 TYR A C 1
ATOM 695 O O . TYR A 1 86 ? -34.584 -6.863 46.529 1.00 72.81 86 TYR A O 1
ATOM 703 N N . PRO A 1 87 ? -35.540 -6.203 44.610 1.00 70.12 87 PRO A N 1
ATOM 704 C CA . PRO A 1 87 ? -35.495 -7.539 44.032 1.00 70.12 87 PRO A CA 1
ATOM 705 C C . PRO A 1 87 ? -34.059 -7.908 43.627 1.00 70.12 87 PRO A C 1
ATOM 707 O O . PRO A 1 87 ? -33.226 -7.047 43.346 1.00 70.12 87 PRO A O 1
ATOM 710 N N . ALA A 1 88 ? -33.767 -9.209 43.577 1.00 69.00 88 ALA A N 1
ATOM 711 C CA . ALA A 1 88 ? -32.505 -9.707 43.035 1.00 69.00 88 ALA A CA 1
ATOM 712 C C . ALA A 1 88 ? -32.323 -9.256 41.575 1.00 69.00 88 ALA A C 1
ATOM 714 O O . ALA A 1 88 ? -33.304 -9.182 40.841 1.00 69.00 88 ALA A O 1
ATOM 715 N N . ILE A 1 89 ? -31.072 -9.031 41.152 1.00 66.12 89 ILE A N 1
ATOM 716 C CA . ILE A 1 89 ? -30.682 -8.421 39.859 1.00 66.12 89 ILE A CA 1
ATOM 717 C C . ILE A 1 89 ? -31.398 -9.046 38.640 1.00 66.12 89 ILE A C 1
ATOM 719 O O . ILE A 1 89 ? -31.705 -8.356 37.677 1.00 66.12 89 ILE A O 1
ATOM 723 N N . GLN A 1 90 ? -31.719 -10.338 38.702 1.00 66.19 90 GLN A N 1
ATOM 724 C CA . GLN A 1 90 ? -32.388 -11.089 37.631 1.00 66.19 90 GLN A CA 1
ATOM 725 C C . GLN A 1 90 ? -33.885 -10.751 37.463 1.00 66.19 90 GLN A C 1
ATOM 727 O O . GLN A 1 90 ? -34.459 -11.032 36.422 1.00 66.19 90 GLN A O 1
ATOM 732 N N . ASN A 1 91 ? -34.526 -10.148 38.470 1.00 65.38 91 ASN A N 1
ATOM 733 C CA . ASN A 1 91 ? -35.960 -9.821 38.479 1.00 65.38 91 ASN A CA 1
ATOM 734 C C . ASN A 1 91 ? -36.246 -8.332 38.208 1.00 65.38 91 ASN A C 1
ATOM 736 O O . ASN A 1 91 ? -37.349 -7.856 38.479 1.00 65.38 91 ASN A O 1
ATOM 740 N N . LEU A 1 92 ? -35.265 -7.560 37.732 1.00 67.12 92 LEU A N 1
ATOM 741 C CA . LEU A 1 92 ? -35.473 -6.136 37.465 1.00 67.12 92 LEU A CA 1
ATOM 742 C C . LEU A 1 92 ? -36.099 -5.958 36.080 1.00 67.1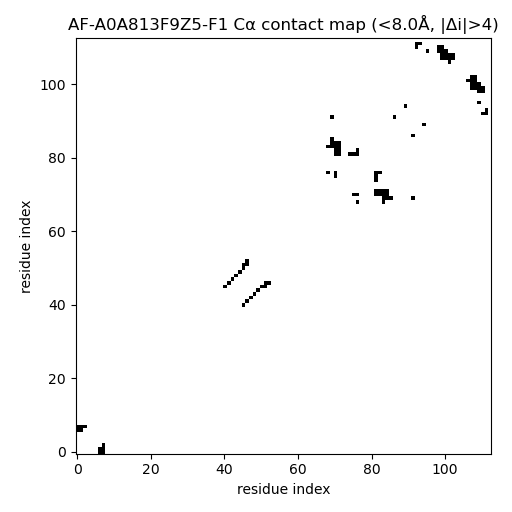2 92 LEU A C 1
ATOM 744 O O . LEU A 1 92 ? -35.642 -6.538 35.102 1.00 67.12 92 LEU A O 1
ATOM 748 N N . ALA A 1 93 ? -37.128 -5.114 35.990 1.00 64.75 93 ALA A N 1
ATOM 749 C CA . ALA A 1 93 ? -37.932 -4.925 34.777 1.00 64.75 93 ALA A CA 1
ATOM 750 C C . ALA A 1 93 ? -37.146 -4.410 33.551 1.00 64.75 93 ALA A C 1
ATOM 752 O O . ALA A 1 93 ? -37.614 -4.538 32.425 1.00 64.75 93 ALA A O 1
ATOM 753 N N . TYR A 1 94 ? -35.948 -3.850 33.743 1.00 64.88 94 TYR A N 1
ATOM 754 C CA . TYR A 1 94 ? -35.073 -3.440 32.639 1.00 64.88 94 TYR A CA 1
ATOM 755 C C . TYR A 1 94 ? -34.194 -4.580 32.095 1.00 64.88 94 TYR A C 1
ATOM 757 O O . TYR A 1 94 ? -33.553 -4.413 31.054 1.00 64.88 94 TYR A O 1
ATOM 765 N N . CYS A 1 95 ? -34.120 -5.727 32.779 1.00 63.28 95 CYS A N 1
ATOM 766 C CA . CYS A 1 95 ? -33.378 -6.890 32.307 1.00 63.28 95 CYS A CA 1
ATOM 767 C C . CYS A 1 95 ? -34.175 -7.591 31.207 1.00 63.28 95 CYS A C 1
ATOM 769 O O . CYS A 1 95 ? -35.051 -8.411 31.459 1.00 63.28 95 CYS A O 1
ATOM 771 N N . CYS A 1 96 ? -33.837 -7.286 29.958 1.00 65.75 96 CYS A N 1
ATOM 772 C CA . CYS A 1 96 ? -34.383 -7.972 28.792 1.00 65.75 96 CYS A CA 1
ATOM 773 C C . CYS A 1 96 ? -33.529 -9.190 28.398 1.00 65.75 96 CYS A C 1
ATOM 775 O O . CYS A 1 96 ? -33.168 -9.352 27.235 1.00 65.75 96 CYS A O 1
ATOM 777 N N . SER A 1 97 ? -33.144 -10.015 29.377 1.00 60.25 97 SER A N 1
ATOM 778 C CA . SER A 1 97 ? -32.393 -11.254 29.134 1.00 60.25 97 SER A CA 1
ATOM 779 C C . SER A 1 97 ? -33.301 -12.399 28.690 1.00 60.25 97 SER A C 1
ATOM 781 O O . SER A 1 97 ? -32.915 -13.160 27.809 1.00 60.25 97 SER A O 1
ATOM 783 N N . ASP A 1 98 ? -34.520 -12.483 29.239 1.00 59.66 98 ASP A N 1
ATOM 784 C CA . ASP A 1 98 ? -35.322 -13.714 29.153 1.00 59.66 98 ASP A CA 1
ATOM 785 C C . ASP A 1 98 ? -36.721 -13.534 28.522 1.00 59.66 98 ASP A C 1
ATOM 787 O O . ASP A 1 98 ? -37.381 -14.521 28.205 1.00 59.66 98 ASP A O 1
ATOM 791 N N . ALA A 1 99 ? -37.187 -12.297 28.286 1.00 62.25 99 ALA A N 1
ATOM 792 C CA . ALA A 1 99 ? -38.555 -12.011 27.812 1.00 62.25 99 ALA A CA 1
ATOM 793 C C . ALA A 1 99 ? -38.618 -10.983 26.664 1.00 62.25 99 ALA A C 1
ATOM 795 O O . ALA A 1 99 ? -39.430 -10.056 26.665 1.00 62.25 99 ALA A O 1
ATOM 796 N N . CYS A 1 100 ? -37.751 -11.146 25.669 1.00 69.38 100 CYS A N 1
ATOM 797 C CA . CYS A 1 100 ? -37.812 -10.378 24.431 1.00 69.38 100 CYS A CA 1
ATOM 798 C C . CYS A 1 100 ? -38.993 -10.837 23.556 1.00 69.38 100 CYS A C 1
ATOM 800 O O . CYS A 1 100 ? -39.031 -11.990 23.118 1.00 69.38 100 CYS A O 1
ATOM 802 N N . ARG A 1 101 ? -39.946 -9.944 23.251 1.00 73.56 101 ARG A N 1
ATOM 803 C CA . ARG A 1 101 ? -40.995 -10.213 22.258 1.00 73.56 101 ARG A CA 1
ATOM 804 C C . ARG A 1 101 ? -40.542 -9.659 20.906 1.00 73.56 101 ARG A C 1
ATOM 806 O O . ARG A 1 101 ? -40.440 -8.447 20.729 1.00 73.56 101 ARG A O 1
ATOM 813 N N . ASN A 1 102 ? -40.245 -10.555 19.968 1.00 78.94 102 ASN A N 1
ATOM 814 C CA . ASN A 1 102 ? -39.792 -10.180 18.627 1.00 78.94 102 ASN A CA 1
ATOM 815 C C . ASN A 1 102 ? -40.941 -9.561 17.819 1.00 78.94 102 ASN A C 1
ATOM 817 O O . ASN A 1 102 ? -41.997 -10.180 17.669 1.00 78.94 102 ASN A O 1
ATOM 821 N N . ASN A 1 103 ? -40.718 -8.362 17.284 1.00 77.00 103 ASN A N 1
ATOM 822 C CA . ASN A 1 103 ? -41.577 -7.741 16.283 1.00 77.00 103 ASN A CA 1
ATOM 823 C C . ASN A 1 103 ? -41.174 -8.180 14.868 1.00 77.00 103 ASN A C 1
ATOM 825 O O . ASN A 1 103 ? -40.038 -8.585 14.617 1.00 77.00 103 ASN A O 1
ATOM 829 N N . SER A 1 104 ? -42.112 -8.073 13.927 1.00 76.06 104 SER A N 1
ATOM 830 C CA . SER A 1 104 ? -41.926 -8.455 12.518 1.00 76.06 104 SER A CA 1
ATOM 831 C C . SER A 1 104 ? -40.823 -7.664 11.798 1.00 76.06 104 SER A C 1
ATOM 833 O O . SER A 1 104 ? -40.314 -8.133 10.786 1.00 76.06 104 SER A O 1
ATOM 835 N N . ASP A 1 105 ? -40.420 -6.513 12.347 1.00 74.25 105 ASP A N 1
ATOM 836 C CA . ASP A 1 105 ? -39.326 -5.661 11.855 1.00 74.25 105 ASP A CA 1
ATOM 837 C C . ASP A 1 105 ? -37.939 -6.053 12.405 1.00 74.25 105 ASP A C 1
ATOM 839 O O . ASP A 1 105 ? -36.955 -5.341 12.202 1.00 74.25 105 ASP A O 1
ATOM 843 N N . GLY A 1 106 ? -37.837 -7.163 13.148 1.00 68.69 106 GLY A N 1
ATOM 844 C CA . GLY A 1 106 ? -36.586 -7.603 13.779 1.00 68.69 106 GLY A CA 1
ATOM 845 C C . GLY A 1 106 ? -36.186 -6.784 15.012 1.00 68.69 106 GLY A C 1
ATOM 846 O O . GLY A 1 106 ? -35.107 -6.992 15.564 1.00 68.69 106 GLY A O 1
ATOM 847 N N . SER A 1 107 ? -37.047 -5.867 15.463 1.00 72.94 107 SER A N 1
ATOM 848 C CA . SER A 1 107 ? -36.891 -5.180 16.741 1.00 72.94 107 SER A CA 1
ATOM 849 C C . SER A 1 107 ? -37.395 -6.058 17.888 1.00 72.94 107 SER A C 1
ATOM 851 O O . SER A 1 107 ? -38.369 -6.802 17.766 1.00 72.94 107 SER A O 1
ATOM 853 N N . CYS A 1 108 ? -36.709 -5.981 19.022 1.00 71.44 108 CYS A N 1
ATOM 854 C CA . CYS A 1 108 ? -37.108 -6.646 20.252 1.00 71.44 108 CYS A CA 1
ATOM 855 C C . CYS A 1 108 ? -37.785 -5.626 21.167 1.00 71.44 108 CYS A C 1
ATOM 857 O O . CYS A 1 108 ? -37.177 -4.607 21.496 1.00 71.44 108 CYS A O 1
ATOM 859 N N . SER A 1 109 ? -39.019 -5.896 21.589 1.00 66.44 109 SER A N 1
ATOM 860 C CA . SER A 1 109 ? -39.716 -5.079 22.584 1.00 66.44 109 SER A CA 1
ATOM 861 C C . SER A 1 109 ? -39.846 -5.863 23.885 1.00 66.44 109 SER A C 1
ATOM 863 O O . SER A 1 109 ? -40.283 -7.016 23.892 1.00 66.44 109 SER A O 1
ATOM 865 N N . CYS A 1 110 ? -39.450 -5.235 24.987 1.00 67.56 110 CYS A N 1
ATOM 866 C CA . CYS A 1 110 ? -39.498 -5.820 26.322 1.00 67.56 110 CYS A CA 1
ATOM 867 C C . CYS A 1 110 ? -40.726 -5.258 27.055 1.00 67.56 110 CYS A C 1
ATOM 869 O O . CYS A 1 110 ? -41.022 -4.070 26.902 1.00 67.56 110 CYS A O 1
ATOM 871 N N . PRO A 1 111 ? -41.463 -6.070 27.831 1.00 56.25 111 PRO A N 1
ATOM 872 C CA . PRO A 1 111 ? -42.616 -5.580 28.577 1.00 56.25 111 PRO A CA 1
ATOM 873 C C . PRO A 1 111 ? -42.153 -4.569 29.638 1.00 56.25 111 PRO A C 1
ATOM 875 O O . PRO A 1 111 ? -41.454 -4.939 30.577 1.00 56.25 111 PRO A O 1
ATOM 878 N N . GLY A 1 112 ? -42.523 -3.296 29.468 1.00 56.44 112 GLY A N 1
ATOM 879 C CA . GLY A 1 112 ? -42.096 -2.188 30.335 1.00 56.44 112 GLY A CA 1
ATOM 880 C C . GLY A 1 112 ? -41.446 -0.997 29.615 1.00 56.44 112 GLY A C 1
ATOM 881 O O . GLY A 1 112 ? -41.071 -0.044 30.294 1.00 56.44 112 GLY A O 1
ATOM 882 N N . GLN A 1 113 ? -41.319 -1.040 28.280 1.00 48.84 113 GLN A N 1
ATOM 883 C CA . GLN A 1 113 ? -41.104 0.138 27.421 1.00 48.84 113 GLN A CA 1
ATOM 884 C C . GLN A 1 113 ? -42.394 0.565 26.723 1.00 48.84 113 GLN A C 1
ATOM 886 O O . GLN A 1 113 ? -43.178 -0.337 26.348 1.00 48.84 113 GLN A O 1
#

Sequence (113 aa):
GYLCEYDVDDLFAYNAPKTIRIRDARLGLLYYFLVFLIATYIVVFQLLRQNSYLKFRQAAATVRLTLQQPTRGGCDPTNSSCQDIYPAIQNLAYCCSDACRNNSDGSCSCPGQ

Secondary structure (DSSP, 8-state):
-EETTEEHHHHT------------HHHHHHHHHHHHHHHHHIIIIIIIII-TTS----------------BTTS--TTSTTPPB----GGG-TT-TTS--EE-TTS-EE-TT-

Mean predicted aligned error: 18.73 Å

InterPro domains:
  IPR059116 ATP P2X receptor-like [PF00864] (12-65)

pLDDT: mean 74.5, std 12.31, range [48.84, 96.88]

Solvent-accessible surface area (backbone atoms only — not comparable to full-atom values): 7745 Å² total; per-residue (Å²): 121,84,59,88,97,42,59,56,68,65,79,69,58,77,86,72,83,84,82,80,89,79,96,46,72,68,62,50,50,54,51,53,50,52,52,50,52,54,52,50,47,46,53,55,50,45,46,71,74,58,38,79,83,61,81,75,72,73,79,82,76,83,82,83,84,81,90,73,84,54,34,63,88,74,48,63,82,89,42,94,87,52,46,81,51,88,70,61,82,88,73,40,76,85,61,66,85,84,58,64,45,76,45,98,85,76,47,71,50,44,80,87,116